Protein AF-A0A2H5Y1A5-F1 (afdb_monomer)

Solvent-acces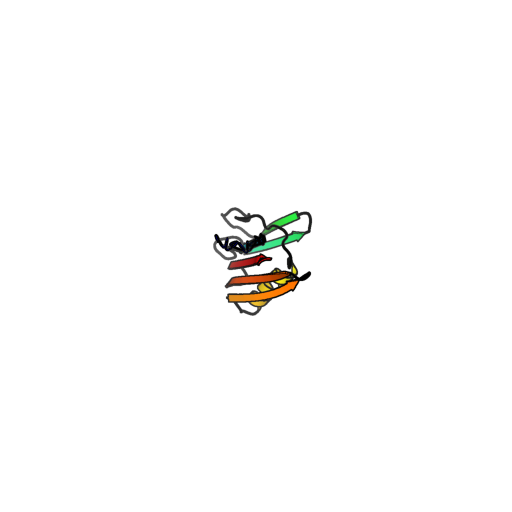sible surface area (backbone atoms only — not comparable to full-atom values): 7164 Å² total; per-residue (Å²): 136,87,81,84,80,80,81,83,79,79,78,79,77,78,75,78,76,79,62,43,67,28,56,47,73,41,70,51,40,34,102,87,17,22,63,38,75,46,79,46,76,56,101,87,47,78,47,72,47,67,39,71,83,40,92,65,84,80,67,69,97,51,82,72,52,96,43,68,54,65,64,63,47,56,54,48,50,52,50,36,29,69,74,65,50,34,62,53,71,54,74,46,76,52,98,88,39,69,21,36,31,35,36,45,38,85,47,85,43,31,30,40,39,38,37,36,59

Radius of gyration: 21.15 Å; Cα contacts (8 Å, |Δi|>4): 196; chains: 1; bounding box: 30×65×63 Å

Sequence (117 aa):
MKVLLVVAGVALASALVSARTIIIVKVNGGPSGFNRVSEVHTENESKLTCYGSGSTACEWTVKPQLVRGYPRLIEYAETQIAEGNLVGTYTEMIDGVPCTVRWEAQDVYNAEIVLED

Secondary structure (DSSP, 8-state):
--------------------EEEEEE--BSTTSBSEEEEEE-SS-EEEEEES--SS--S-SSPPP--TTTTHHHHHHHHHHHTT--EEEEEEEETTEEEEEEEEEEETTEEEEEEE-

Structure (mmCIF, N/CA/C/O backbone):
data_AF-A0A2H5Y1A5-F1
#
_entry.id   AF-A0A2H5Y1A5-F1
#
loop_
_atom_site.group_PDB
_atom_site.id
_atom_site.type_symbol
_atom_site.label_atom_id
_atom_site.label_alt_id
_atom_site.label_comp_id
_atom_site.label_asym_id
_atom_site.label_entity_id
_atom_site.label_seq_id
_atom_site.pdbx_PDB_ins_code
_atom_site.Cartn_x
_atom_site.Cartn_y
_atom_site.Cartn_z
_atom_site.occupancy
_atom_site.B_iso_or_equiv
_atom_site.auth_seq_id
_atom_site.auth_comp_id
_atom_site.auth_asym_id
_atom_site.auth_atom_id
_atom_site.pdbx_PDB_model_num
ATOM 1 N N . MET A 1 1 ? 10.039 -55.107 -40.927 1.00 41.28 1 MET A N 1
ATOM 2 C CA . MET A 1 1 ? 10.871 -53.952 -40.520 1.00 41.28 1 MET A CA 1
ATOM 3 C C . MET A 1 1 ? 10.128 -53.184 -39.438 1.00 41.28 1 MET A C 1
ATOM 5 O O . MET A 1 1 ? 8.980 -52.828 -39.657 1.00 41.28 1 MET A O 1
ATOM 9 N N . LYS A 1 2 ? 10.735 -53.027 -38.255 1.00 40.12 2 LYS A N 1
ATOM 10 C CA . LYS A 1 2 ? 10.195 -52.265 -37.116 1.00 40.12 2 LYS A CA 1
ATOM 11 C C . LYS A 1 2 ? 10.546 -50.790 -37.318 1.00 40.12 2 LYS A C 1
ATOM 13 O O . LYS A 1 2 ? 11.729 -50.475 -37.377 1.00 40.12 2 LYS A O 1
ATOM 18 N N . VAL A 1 3 ? 9.553 -49.911 -37.421 1.00 44.97 3 VAL A N 1
ATOM 19 C CA . VAL A 1 3 ? 9.773 -48.458 -37.392 1.00 44.97 3 VAL A CA 1
ATOM 20 C C . VAL A 1 3 ? 9.491 -47.993 -35.966 1.00 44.97 3 VAL A C 1
ATOM 22 O O . VAL A 1 3 ? 8.344 -47.988 -35.528 1.00 44.97 3 VAL A O 1
ATOM 25 N N . LEU A 1 4 ? 10.556 -47.685 -35.219 1.00 44.41 4 LEU A N 1
ATOM 26 C CA . LEU A 1 4 ? 10.466 -46.982 -33.940 1.00 44.41 4 LEU A CA 1
ATOM 27 C C . LEU A 1 4 ? 10.089 -45.523 -34.226 1.00 44.41 4 LEU A C 1
ATOM 29 O O . LEU A 1 4 ? 10.889 -44.775 -34.783 1.00 44.41 4 LEU A O 1
ATOM 33 N N . LEU A 1 5 ? 8.885 -45.120 -33.832 1.00 53.78 5 LEU A N 1
ATOM 34 C CA . LEU A 1 5 ? 8.497 -43.715 -33.740 1.00 53.78 5 LEU A CA 1
ATOM 35 C C . LEU A 1 5 ? 8.936 -43.199 -32.367 1.00 53.78 5 LEU A C 1
ATOM 37 O O . LEU A 1 5 ? 8.394 -43.589 -31.334 1.00 53.78 5 LEU A O 1
ATOM 41 N N . VAL A 1 6 ? 9.975 -42.367 -32.371 1.00 53.31 6 VAL A N 1
ATOM 42 C CA . VAL A 1 6 ? 10.493 -41.675 -31.189 1.00 53.31 6 VAL A CA 1
ATOM 43 C C . VAL A 1 6 ? 9.494 -40.587 -30.799 1.00 53.31 6 VAL A C 1
ATOM 45 O O . VAL A 1 6 ? 9.237 -39.663 -31.567 1.00 53.31 6 VAL A O 1
ATOM 48 N N . VAL A 1 7 ? 8.920 -40.712 -29.605 1.00 53.44 7 VAL A N 1
ATOM 49 C CA . VAL A 1 7 ? 8.069 -39.693 -28.985 1.00 53.44 7 VAL A CA 1
ATOM 50 C C . VAL A 1 7 ? 8.966 -38.535 -28.546 1.00 53.44 7 VAL A C 1
ATOM 52 O O . VAL A 1 7 ? 9.729 -38.664 -27.591 1.00 53.44 7 VAL A O 1
ATOM 55 N N . ALA A 1 8 ? 8.899 -37.406 -29.252 1.00 53.94 8 ALA A N 1
ATOM 56 C CA . ALA A 1 8 ? 9.531 -36.162 -28.826 1.00 53.94 8 ALA A CA 1
ATOM 57 C C . ALA A 1 8 ? 8.684 -35.531 -27.709 1.00 53.94 8 ALA A C 1
ATOM 59 O O . ALA A 1 8 ? 7.700 -34.839 -27.963 1.00 53.94 8 ALA A O 1
ATOM 60 N N . GLY A 1 9 ? 9.045 -35.823 -26.458 1.00 47.56 9 GLY A N 1
ATOM 61 C CA . GLY A 1 9 ? 8.476 -35.171 -25.284 1.00 47.56 9 GLY A CA 1
ATOM 62 C C . GLY A 1 9 ? 8.938 -33.719 -25.209 1.00 47.56 9 GLY A C 1
ATOM 63 O O . GLY A 1 9 ? 10.072 -33.445 -24.826 1.00 47.56 9 GLY A O 1
ATOM 64 N N . VAL A 1 10 ? 8.059 -32.785 -25.571 1.00 56.91 10 VAL A N 1
ATOM 65 C CA . VAL A 1 10 ? 8.242 -31.359 -25.285 1.00 56.91 10 VAL A CA 1
ATOM 66 C C . VAL A 1 10 ? 7.947 -31.160 -23.801 1.00 56.91 10 VAL A C 1
ATOM 68 O O . VAL A 1 10 ? 6.794 -31.041 -23.392 1.00 56.91 10 VAL A O 1
ATOM 71 N N . ALA A 1 11 ? 8.991 -31.178 -22.975 1.00 53.28 11 ALA A N 1
ATOM 72 C CA . ALA A 1 11 ? 8.887 -30.760 -21.586 1.00 53.28 11 ALA A CA 1
ATOM 73 C C . ALA A 1 11 ? 8.757 -29.231 -21.557 1.00 53.28 11 ALA A C 1
ATOM 75 O O . ALA A 1 11 ? 9.754 -28.513 -21.637 1.00 53.28 11 ALA A O 1
ATOM 76 N N . LEU A 1 12 ? 7.522 -28.724 -21.476 1.00 52.19 12 LEU A N 1
ATOM 77 C CA . LEU A 1 12 ? 7.291 -27.346 -21.055 1.00 52.19 12 LEU A CA 1
ATOM 78 C C . LEU A 1 12 ? 7.731 -27.237 -19.594 1.00 52.19 12 LEU A C 1
ATOM 80 O O . LEU A 1 12 ? 7.011 -27.635 -18.681 1.00 52.19 12 LEU A O 1
ATOM 84 N N . ALA A 1 13 ? 8.938 -26.722 -19.380 1.00 55.09 13 ALA A N 1
ATOM 85 C CA . ALA A 1 13 ? 9.362 -26.256 -18.075 1.00 55.09 13 ALA A CA 1
ATOM 86 C C . ALA A 1 13 ? 8.523 -25.019 -17.735 1.00 55.09 13 ALA A C 1
ATOM 88 O O . ALA A 1 13 ? 8.814 -23.910 -18.182 1.00 55.09 13 ALA A O 1
ATOM 89 N N . SER A 1 14 ? 7.440 -25.217 -16.986 1.00 49.28 14 SER A N 1
ATOM 90 C CA . SER A 1 14 ? 6.714 -24.128 -16.345 1.00 49.28 14 SER A CA 1
ATOM 91 C C . SER A 1 14 ? 7.661 -23.477 -15.341 1.00 49.28 14 SER A C 1
ATOM 93 O O . SER A 1 14 ? 7.876 -24.001 -14.248 1.00 49.28 14 SER A O 1
ATOM 95 N N . ALA A 1 15 ? 8.285 -22.367 -15.733 1.00 50.50 15 ALA A N 1
ATOM 96 C CA . ALA A 1 15 ? 9.008 -21.519 -14.804 1.00 50.50 15 ALA A CA 1
ATOM 97 C C . ALA A 1 15 ? 7.996 -21.012 -13.773 1.00 50.50 15 ALA A C 1
ATOM 99 O O . ALA A 1 15 ? 7.120 -20.208 -14.089 1.00 50.50 15 ALA A O 1
ATOM 100 N N . LEU A 1 16 ? 8.086 -21.537 -12.553 1.00 48.62 16 LEU A N 1
ATOM 101 C CA . LEU A 1 16 ? 7.391 -20.991 -11.400 1.00 48.62 16 LEU A CA 1
ATOM 102 C C . LEU A 1 16 ? 8.006 -19.615 -11.136 1.00 48.62 16 LEU A C 1
ATOM 104 O O . LEU A 1 16 ? 9.039 -19.499 -10.478 1.00 48.62 16 LEU A O 1
ATOM 108 N N . VAL A 1 17 ? 7.407 -18.575 -11.714 1.00 53.44 17 VAL A N 1
ATOM 109 C CA . VAL A 1 17 ? 7.645 -17.201 -11.280 1.00 53.44 17 VAL A CA 1
ATOM 110 C C . VAL A 1 17 ? 7.130 -17.142 -9.849 1.00 53.44 17 VAL A C 1
ATOM 112 O O . VAL A 1 17 ? 5.929 -17.219 -9.602 1.00 53.44 17 VAL A O 1
ATOM 115 N N . SER A 1 18 ? 8.056 -17.125 -8.894 1.00 54.91 18 SER A N 1
ATOM 116 C CA . SER A 1 18 ? 7.738 -16.888 -7.491 1.00 54.91 18 SER A CA 1
ATOM 117 C C . SER A 1 18 ? 7.350 -15.422 -7.361 1.00 54.91 18 SER A C 1
ATOM 119 O O . SER A 1 18 ? 8.225 -14.594 -7.106 1.00 54.91 18 SER A O 1
ATOM 121 N N . ALA A 1 19 ? 6.071 -15.117 -7.569 1.00 60.66 19 ALA A N 1
ATOM 122 C CA . ALA A 1 19 ? 5.550 -13.782 -7.332 1.00 60.66 19 ALA A CA 1
ATOM 123 C C . ALA A 1 19 ? 5.735 -13.426 -5.853 1.00 60.66 19 ALA A C 1
ATOM 125 O O . ALA A 1 19 ? 5.447 -14.257 -4.980 1.00 60.66 19 ALA A O 1
ATOM 126 N N . ARG A 1 20 ? 6.281 -12.244 -5.556 1.00 70.88 20 ARG A N 1
ATOM 127 C CA . ARG A 1 20 ? 6.374 -11.747 -4.179 1.00 70.88 20 A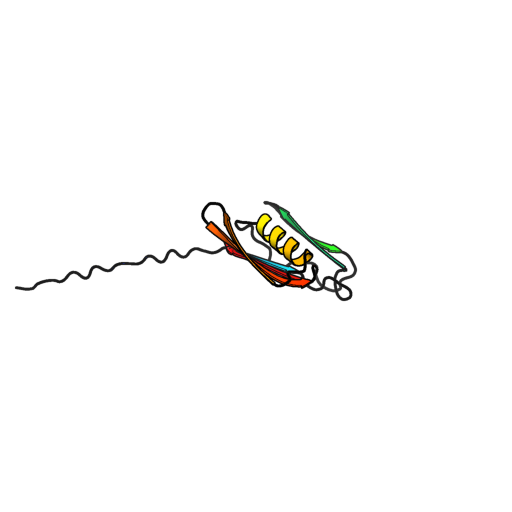RG A CA 1
ATOM 128 C C . ARG A 1 20 ? 5.267 -10.721 -3.981 1.00 70.88 20 ARG A C 1
ATOM 130 O O . ARG A 1 20 ? 4.973 -9.935 -4.875 1.00 70.88 20 ARG A O 1
ATOM 137 N N . THR A 1 21 ? 4.658 -10.728 -2.798 1.00 71.00 21 THR A N 1
ATOM 138 C CA . THR A 1 21 ? 3.482 -9.899 -2.514 1.00 71.00 21 THR A CA 1
ATOM 139 C C . THR A 1 21 ? 3.683 -9.064 -1.252 1.00 71.00 21 THR A C 1
ATOM 141 O O . THR A 1 21 ? 4.100 -9.586 -0.216 1.00 71.00 21 THR A O 1
ATOM 144 N N . ILE A 1 22 ? 3.338 -7.778 -1.320 1.00 69.44 22 ILE A N 1
ATOM 145 C CA . ILE A 1 22 ? 3.090 -6.910 -0.164 1.00 69.44 22 ILE A CA 1
ATOM 146 C C . ILE A 1 22 ? 1.587 -6.802 0.032 1.00 69.44 22 ILE A C 1
ATOM 148 O O . ILE A 1 22 ? 0.873 -6.477 -0.910 1.00 69.44 22 ILE A O 1
ATOM 152 N N . ILE A 1 23 ? 1.124 -7.011 1.262 1.00 69.31 23 ILE A N 1
ATOM 153 C CA . ILE A 1 23 ? -0.251 -6.721 1.668 1.00 69.31 23 ILE A CA 1
ATOM 154 C C . ILE A 1 23 ? -0.178 -5.703 2.803 1.00 69.31 23 ILE A C 1
ATOM 156 O O . ILE A 1 23 ? 0.367 -5.993 3.868 1.00 69.31 23 ILE A O 1
ATOM 160 N N . ILE A 1 24 ? -0.716 -4.512 2.567 1.00 68.12 24 ILE A N 1
ATOM 161 C CA . ILE A 1 24 ? -0.887 -3.463 3.569 1.00 68.12 24 ILE A CA 1
ATOM 162 C C . ILE A 1 24 ? -2.366 -3.419 3.919 1.00 68.12 24 ILE A C 1
ATOM 164 O O . ILE A 1 24 ? -3.203 -3.184 3.053 1.00 68.12 24 ILE A O 1
ATOM 168 N N . VAL A 1 25 ? -2.679 -3.637 5.193 1.00 65.69 25 VAL A N 1
ATOM 169 C CA . VAL A 1 25 ? -4.047 -3.586 5.710 1.00 65.69 25 VAL A CA 1
ATOM 170 C C . VAL A 1 25 ? -4.121 -2.486 6.759 1.00 65.69 25 VAL A C 1
ATOM 172 O O . VAL A 1 25 ? -3.562 -2.613 7.848 1.00 65.69 25 VAL A O 1
ATOM 175 N N . LYS A 1 26 ? -4.832 -1.410 6.429 1.00 67.19 26 LYS A N 1
ATOM 176 C CA . LYS A 1 26 ? -5.156 -0.305 7.331 1.00 67.19 26 LYS A CA 1
ATOM 177 C C . LYS A 1 26 ? -6.565 -0.526 7.856 1.00 67.19 26 LYS A C 1
ATOM 179 O O . LYS A 1 26 ? -7.525 -0.487 7.091 1.00 67.19 26 LYS A O 1
ATOM 184 N N . VAL A 1 27 ? -6.683 -0.787 9.154 1.00 61.38 27 VAL A N 1
ATOM 185 C CA . VAL A 1 27 ? -7.966 -1.032 9.826 1.00 61.38 27 VAL A CA 1
ATOM 186 C C . VAL A 1 27 ? -8.096 -0.176 11.073 1.00 61.38 27 VAL A C 1
ATOM 188 O O . VAL A 1 27 ? -7.123 0.058 11.791 1.00 61.38 27 VAL A O 1
ATOM 191 N N . ASN A 1 28 ? -9.331 0.234 11.361 1.00 57.31 28 ASN A N 1
ATOM 192 C CA . ASN A 1 28 ? -9.700 0.993 12.554 1.00 57.31 28 ASN A CA 1
ATOM 193 C C . ASN A 1 28 ? -9.004 2.358 12.645 1.00 57.31 28 ASN A C 1
ATOM 195 O O . ASN A 1 28 ? -8.666 2.820 13.736 1.00 57.31 28 ASN A O 1
ATOM 199 N N . GLY A 1 29 ? -8.798 3.017 11.509 1.00 58.44 29 GLY A N 1
ATOM 200 C CA . GLY A 1 29 ? -8.504 4.439 11.509 1.00 58.44 29 GLY A CA 1
ATOM 201 C C . GLY A 1 29 ? -9.801 5.230 11.715 1.00 58.44 29 GLY A C 1
ATOM 202 O O . GLY A 1 29 ? -10.687 5.169 10.866 1.00 58.44 29 GLY A O 1
ATOM 203 N N . GLY A 1 30 ? -9.964 5.911 12.856 1.00 50.94 30 GLY A N 1
ATOM 204 C CA . GLY A 1 30 ? -11.190 6.654 13.192 1.00 50.94 30 GLY A CA 1
ATOM 205 C C . GLY A 1 30 ? -11.699 6.451 14.633 1.00 50.94 30 GLY A C 1
ATOM 206 O O . GLY A 1 30 ? -10.969 5.922 15.467 1.00 50.94 30 GLY A O 1
ATOM 207 N N . PRO A 1 31 ? -12.951 6.851 14.957 1.00 51.16 31 PRO A N 1
ATOM 208 C CA . PRO A 1 31 ? -13.466 6.993 16.333 1.00 51.16 31 PRO A CA 1
ATOM 209 C C . PRO A 1 31 ? -13.447 5.731 17.211 1.00 51.16 31 PRO A C 1
ATOM 211 O O . PRO A 1 31 ? -13.658 5.824 18.418 1.00 51.16 31 PRO A O 1
ATOM 214 N N . SER A 1 32 ? -13.250 4.554 16.615 1.00 56.69 32 SER A N 1
ATOM 215 C CA . SER A 1 32 ? -13.252 3.253 17.298 1.00 56.69 32 SER A CA 1
ATOM 216 C C . SER A 1 32 ? -11.894 2.538 17.271 1.00 56.69 32 SER A C 1
ATOM 218 O O . SER A 1 32 ? -11.797 1.417 17.765 1.00 56.69 32 SER A O 1
ATOM 220 N N . GLY A 1 33 ? -10.845 3.176 16.743 1.00 66.88 33 GLY A N 1
ATOM 221 C CA . GLY A 1 33 ? -9.469 2.682 16.790 1.00 66.88 33 GLY A CA 1
ATOM 222 C C . GLY A 1 33 ? -8.462 3.820 16.917 1.00 66.88 33 GLY A C 1
ATOM 223 O O . GLY A 1 33 ? -8.679 4.762 17.676 1.00 66.88 33 GLY A O 1
ATOM 224 N N . PHE A 1 34 ? -7.325 3.732 16.232 1.00 69.94 34 PHE A N 1
ATOM 225 C CA . PHE A 1 34 ? -6.367 4.835 16.236 1.00 69.94 34 PHE A CA 1
ATOM 226 C C . PHE A 1 34 ? -6.888 5.972 15.352 1.00 69.94 34 PHE A C 1
ATOM 228 O O . PHE A 1 34 ? -7.416 5.743 14.272 1.00 69.94 34 PHE A O 1
ATOM 235 N N . ASN A 1 35 ? -6.706 7.223 15.768 1.00 61.19 35 ASN A N 1
ATOM 236 C CA . ASN A 1 35 ? -7.115 8.391 14.980 1.00 61.19 35 ASN A CA 1
ATOM 237 C C . ASN A 1 35 ? -6.378 8.468 13.636 1.00 61.19 35 ASN A C 1
ATOM 239 O O . ASN A 1 35 ? -6.884 9.048 12.680 1.00 61.19 35 ASN A O 1
ATOM 243 N N . ARG A 1 36 ? -5.152 7.936 13.584 1.00 62.75 36 ARG A N 1
ATOM 244 C CA . ARG A 1 36 ? -4.321 7.879 12.382 1.00 62.75 36 ARG A CA 1
ATOM 245 C C . ARG A 1 36 ? -3.328 6.734 12.500 1.00 62.75 36 ARG A C 1
ATOM 247 O O . ARG A 1 36 ? -2.726 6.556 13.557 1.00 62.75 36 ARG A O 1
ATOM 254 N N . VAL A 1 37 ? -3.088 6.037 11.399 1.00 69.75 37 VAL A N 1
ATOM 255 C CA . VAL A 1 37 ? -1.986 5.083 11.250 1.00 69.75 37 VAL A CA 1
ATOM 256 C C . VAL A 1 37 ? -1.034 5.631 10.187 1.00 69.75 37 VAL A C 1
ATOM 258 O O . VAL A 1 37 ? -1.473 6.122 9.151 1.00 69.75 37 VAL A O 1
ATOM 261 N N . SER A 1 38 ? 0.262 5.641 10.482 1.00 68.62 38 SER A N 1
ATOM 262 C CA . SER A 1 38 ? 1.326 6.050 9.570 1.00 68.62 38 SER A CA 1
ATOM 263 C C . SER A 1 38 ? 2.298 4.901 9.397 1.00 68.62 38 SER A C 1
ATOM 265 O O . SER A 1 38 ? 2.770 4.326 10.377 1.00 68.62 38 SER A O 1
ATOM 267 N N . GLU A 1 39 ? 2.639 4.628 8.150 1.00 70.06 39 GLU A N 1
ATOM 268 C CA . GLU A 1 39 ? 3.568 3.578 7.766 1.00 70.06 39 GLU A CA 1
ATOM 269 C C . GLU A 1 39 ? 4.806 4.209 7.142 1.00 70.06 39 GLU A C 1
ATOM 271 O O . GLU A 1 39 ? 4.714 5.188 6.404 1.00 70.06 39 GLU A O 1
ATOM 276 N N . VAL A 1 40 ? 5.976 3.695 7.504 1.00 70.56 40 VAL A N 1
ATOM 277 C CA . VAL A 1 40 ? 7.256 4.092 6.920 1.00 70.56 40 VAL A CA 1
ATOM 278 C C . VAL A 1 40 ? 7.997 2.819 6.577 1.00 70.56 40 VAL A C 1
ATOM 280 O O . VAL A 1 40 ? 8.236 2.001 7.464 1.00 70.56 40 VAL A O 1
ATOM 283 N N . HIS A 1 41 ? 8.406 2.666 5.323 1.00 66.50 41 HIS A N 1
ATOM 284 C CA . HIS A 1 41 ? 9.260 1.551 4.934 1.00 66.50 41 HIS A CA 1
ATOM 285 C C . HIS A 1 41 ? 10.492 2.048 4.193 1.00 66.50 41 HIS A C 1
ATOM 287 O O . HIS A 1 41 ? 10.419 2.857 3.270 1.00 66.50 41 HIS A O 1
ATOM 293 N N . THR A 1 42 ? 11.627 1.535 4.636 1.00 65.62 42 THR A N 1
ATOM 294 C CA . THR A 1 42 ? 12.965 1.747 4.098 1.00 65.62 42 THR A CA 1
ATOM 295 C C . THR A 1 42 ? 13.555 0.387 3.736 1.00 65.62 42 THR A C 1
ATOM 297 O O . THR A 1 42 ? 13.006 -0.647 4.119 1.00 65.62 42 THR A O 1
ATOM 300 N N . GLU A 1 43 ? 14.702 0.370 3.056 1.00 61.09 43 GLU A N 1
ATOM 301 C CA . GLU A 1 43 ? 15.408 -0.875 2.715 1.00 61.09 43 GLU A CA 1
ATOM 302 C C . GLU A 1 43 ? 15.703 -1.772 3.932 1.00 61.09 43 GLU A C 1
ATOM 304 O O . GLU A 1 43 ? 15.757 -2.992 3.803 1.00 61.09 43 GLU A O 1
ATOM 309 N N . ASN A 1 44 ? 15.862 -1.176 5.119 1.00 64.56 44 ASN A N 1
ATOM 310 C CA . ASN A 1 44 ? 16.319 -1.870 6.325 1.00 64.56 44 ASN A CA 1
ATOM 311 C C . ASN A 1 44 ? 15.265 -1.953 7.438 1.00 64.56 44 ASN A C 1
ATOM 313 O O . ASN A 1 44 ? 15.434 -2.709 8.393 1.00 64.56 44 ASN A O 1
ATOM 317 N N . GLU A 1 45 ? 14.191 -1.172 7.350 1.00 67.88 45 GLU A N 1
ATOM 318 C CA . GLU A 1 45 ? 13.203 -1.048 8.418 1.00 67.88 45 GLU A CA 1
ATOM 319 C C . GLU A 1 45 ? 11.814 -0.781 7.844 1.00 67.88 45 GLU A C 1
ATOM 321 O O . GLU A 1 45 ? 11.636 0.108 7.015 1.00 67.88 45 GLU A O 1
ATOM 326 N N . SER A 1 46 ? 10.820 -1.513 8.344 1.00 71.50 46 SER A N 1
ATOM 327 C CA . SER A 1 46 ? 9.414 -1.128 8.251 1.00 71.50 46 SER A CA 1
ATOM 328 C C . SER A 1 46 ? 8.938 -0.731 9.640 1.00 71.50 46 SER A C 1
ATOM 330 O O . SER A 1 46 ? 9.023 -1.533 10.574 1.00 71.50 46 SER A O 1
ATOM 332 N N . LYS A 1 47 ? 8.399 0.484 9.771 1.00 76.06 47 LYS A N 1
ATOM 333 C CA . LYS A 1 47 ? 7.821 1.015 11.007 1.00 76.06 47 LYS A CA 1
ATOM 334 C C . LYS A 1 47 ? 6.346 1.399 10.847 1.00 76.06 47 LYS A C 1
ATOM 336 O O . LYS A 1 47 ? 5.985 2.154 9.949 1.00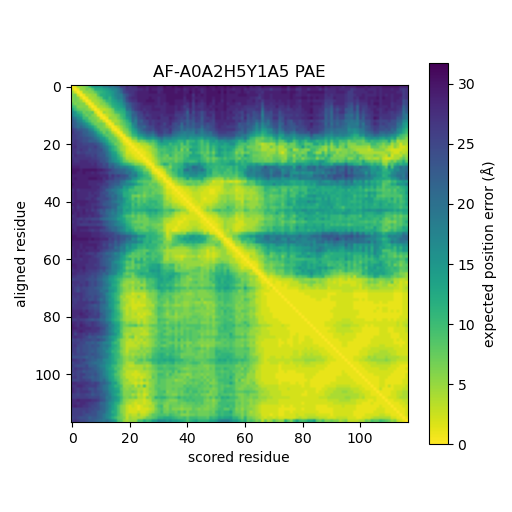 76.06 47 LYS A O 1
ATOM 341 N N . LEU A 1 48 ? 5.521 0.920 11.778 1.00 74.88 48 LEU A N 1
ATOM 342 C CA . LEU A 1 48 ? 4.124 1.314 11.941 1.00 74.88 48 LEU A CA 1
ATOM 343 C C . LEU A 1 48 ? 4.029 2.278 13.124 1.00 74.88 48 LEU A C 1
ATOM 345 O O . LEU A 1 48 ? 4.594 2.025 14.188 1.00 74.88 48 LEU A O 1
ATOM 349 N N . THR A 1 49 ? 3.347 3.403 12.944 1.00 77.81 49 THR A N 1
ATOM 350 C CA . THR A 1 49 ? 3.099 4.384 14.005 1.00 77.81 49 THR A CA 1
ATOM 351 C C . THR A 1 49 ? 1.620 4.717 14.046 1.00 77.81 49 THR A C 1
ATOM 353 O O . THR A 1 49 ? 1.085 5.276 13.092 1.00 77.81 49 THR A O 1
ATOM 356 N N . CYS A 1 50 ? 0.963 4.427 15.163 1.00 76.94 50 CYS A N 1
ATOM 357 C CA . CYS A 1 50 ? -0.438 4.768 15.363 1.00 76.94 50 CYS A CA 1
ATOM 358 C C . CYS A 1 50 ? -0.583 5.937 16.339 1.00 76.94 50 CYS A C 1
ATOM 360 O O . CYS A 1 50 ? 0.134 6.033 17.334 1.00 76.94 50 CYS A O 1
ATOM 362 N N . TYR A 1 51 ? -1.518 6.834 16.049 1.00 71.31 51 TYR A N 1
ATOM 363 C CA . TYR A 1 51 ? -1.776 8.055 16.803 1.00 71.31 51 TYR A CA 1
ATOM 364 C C . TYR A 1 51 ? -3.199 8.035 17.357 1.00 71.31 51 TYR A C 1
ATOM 366 O O . TYR A 1 51 ? -4.135 7.690 16.642 1.00 71.31 51 TYR A O 1
ATOM 374 N N . GLY A 1 52 ? -3.378 8.475 18.603 1.00 69.50 52 GLY A N 1
ATOM 375 C CA . GLY A 1 52 ? -4.677 8.487 19.286 1.00 69.50 52 GLY A CA 1
ATOM 376 C C . GLY A 1 52 ? -4.910 7.265 20.177 1.00 69.50 52 GLY A C 1
ATOM 377 O O . GLY A 1 52 ? -4.066 6.376 20.270 1.00 69.50 52 GLY A O 1
ATOM 378 N N . SER A 1 53 ? -6.046 7.245 20.873 1.00 63.38 53 SER A N 1
ATOM 379 C CA . SER A 1 53 ? -6.418 6.175 21.802 1.00 63.38 53 SER A CA 1
ATOM 380 C C . SER A 1 53 ? -7.163 5.050 21.079 1.00 63.38 53 SER A C 1
ATOM 382 O O . SER A 1 53 ? -8.389 4.992 21.125 1.00 63.38 53 SER A O 1
ATOM 384 N N . GLY A 1 54 ? -6.415 4.164 20.420 1.00 65.50 54 GLY A N 1
ATOM 385 C CA . GLY A 1 54 ? -6.917 2.858 19.992 1.00 65.50 54 GLY A CA 1
ATOM 386 C C . GLY A 1 54 ? -6.812 1.834 21.127 1.00 65.50 54 GLY A C 1
ATOM 387 O O . GLY A 1 54 ? -5.908 1.914 21.957 1.00 65.50 54 GLY A O 1
ATOM 388 N N . SER A 1 55 ? -7.733 0.874 21.183 1.00 63.31 55 SER A N 1
ATOM 389 C CA . SER A 1 55 ? -7.687 -0.256 22.129 1.00 63.31 55 SER A CA 1
ATOM 390 C C . SER A 1 55 ? -7.042 -1.516 21.534 1.00 63.31 55 SER A C 1
ATOM 392 O O . SER A 1 55 ? -6.820 -2.492 22.249 1.00 63.31 55 SER A O 1
ATOM 394 N N . THR A 1 56 ? -6.741 -1.504 20.234 1.00 66.25 56 THR A N 1
ATOM 395 C CA . THR A 1 56 ? -6.146 -2.613 19.479 1.00 66.25 56 THR A CA 1
ATOM 396 C C . THR A 1 56 ? -4.628 -2.475 19.364 1.00 66.25 56 THR A C 1
ATOM 398 O O . THR A 1 56 ? -4.085 -1.376 19.475 1.00 66.25 56 THR A O 1
ATOM 401 N N . ALA A 1 57 ? -3.924 -3.584 19.113 1.00 69.12 57 ALA A N 1
ATOM 402 C CA . ALA A 1 57 ? -2.488 -3.554 18.841 1.00 69.12 57 ALA A CA 1
ATOM 403 C C . ALA A 1 57 ? -2.187 -2.741 17.567 1.00 69.12 57 ALA A C 1
ATOM 405 O O . ALA A 1 57 ? -2.894 -2.852 16.566 1.00 69.12 57 ALA A O 1
ATOM 406 N N . CYS A 1 58 ? -1.148 -1.905 17.624 1.00 72.94 58 CYS A N 1
ATOM 407 C CA . CYS A 1 58 ? -0.626 -1.158 16.481 1.00 72.94 58 CYS A CA 1
ATOM 408 C C . CYS A 1 58 ? 0.471 -1.987 15.810 1.00 72.94 58 CYS A C 1
ATOM 410 O O . CYS A 1 58 ? 1.662 -1.763 16.027 1.00 72.94 58 CYS A O 1
ATOM 412 N N . GLU A 1 59 ? 0.068 -2.984 15.034 1.00 73.44 59 GLU A N 1
ATOM 413 C CA . GLU A 1 59 ? 0.984 -3.856 14.305 1.00 73.44 59 GLU A CA 1
ATOM 414 C C . GLU A 1 59 ? 0.361 -4.312 12.988 1.00 73.44 59 GLU A C 1
ATOM 416 O O . GLU A 1 59 ? -0.862 -4.379 12.858 1.00 73.44 59 GLU A O 1
ATOM 421 N N . TRP A 1 60 ? 1.198 -4.637 12.003 1.00 67.62 60 TRP A N 1
ATOM 422 C CA . TRP A 1 60 ? 0.708 -5.318 10.812 1.00 67.62 60 TRP A CA 1
ATOM 423 C C . TRP A 1 60 ? 0.350 -6.759 11.145 1.00 67.62 60 TRP A C 1
ATOM 425 O O . TRP A 1 60 ? 1.105 -7.451 11.828 1.00 67.62 60 TRP A O 1
ATOM 435 N N . THR A 1 61 ? -0.727 -7.259 10.547 1.00 65.38 61 THR A N 1
ATOM 436 C CA . THR A 1 61 ? -1.015 -8.699 10.540 1.00 65.38 61 THR A CA 1
ATOM 437 C C . THR A 1 61 ? 0.031 -9.476 9.730 1.00 65.38 61 THR A C 1
ATOM 439 O O . THR A 1 61 ? 0.339 -10.622 10.048 1.00 65.38 61 THR A O 1
ATOM 442 N N . VAL A 1 62 ? 0.617 -8.840 8.708 1.00 63.72 62 VAL A N 1
ATOM 443 C CA . VAL A 1 62 ? 1.697 -9.387 7.878 1.00 63.72 62 VAL A CA 1
ATOM 444 C C . VAL A 1 62 ? 2.770 -8.320 7.702 1.00 63.72 62 VAL A C 1
ATOM 446 O O . VAL A 1 62 ? 2.482 -7.229 7.219 1.00 63.72 62 VAL A O 1
ATOM 449 N N . LYS A 1 63 ? 4.019 -8.619 8.082 1.00 67.12 63 LYS A N 1
ATOM 450 C CA . LYS A 1 63 ? 5.119 -7.681 7.8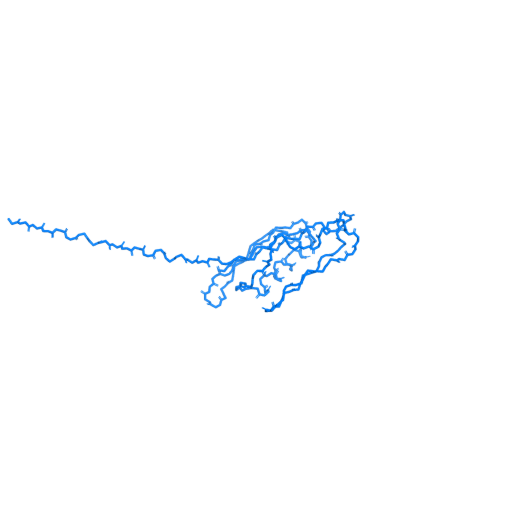29 1.00 67.12 63 LYS A CA 1
ATOM 451 C C . LYS A 1 63 ? 5.314 -7.509 6.316 1.00 67.12 63 LYS A C 1
ATOM 453 O O . LYS A 1 63 ? 5.465 -8.518 5.625 1.00 67.12 63 LYS A O 1
ATOM 458 N N . PRO A 1 64 ? 5.374 -6.269 5.812 1.00 62.91 64 PRO A N 1
ATOM 459 C CA . PRO A 1 64 ? 5.629 -6.014 4.403 1.00 62.91 64 PRO A CA 1
ATOM 460 C C . PRO A 1 64 ? 7.039 -6.491 4.038 1.00 62.91 64 PRO A C 1
ATOM 462 O O . PRO A 1 64 ? 7.998 -6.273 4.783 1.00 62.91 64 PRO A O 1
ATOM 465 N N . GLN A 1 65 ? 7.163 -7.168 2.898 1.00 69.19 65 GLN A N 1
ATOM 466 C CA . GLN A 1 65 ? 8.452 -7.530 2.309 1.00 69.19 65 GLN A CA 1
ATOM 467 C C . GLN A 1 65 ? 8.758 -6.577 1.165 1.00 69.19 65 GLN A C 1
ATOM 469 O O . GLN A 1 65 ? 7.867 -6.280 0.393 1.00 69.19 65 GLN A O 1
ATOM 474 N N . LEU A 1 66 ? 9.991 -6.107 1.000 1.00 69.88 66 LEU A N 1
ATOM 475 C CA . LEU A 1 66 ? 10.311 -5.261 -0.153 1.00 69.88 66 LEU A CA 1
ATOM 476 C C . LEU A 1 66 ? 10.197 -6.072 -1.452 1.00 69.88 66 LEU A C 1
ATOM 478 O O . LEU A 1 66 ? 10.984 -6.991 -1.693 1.00 69.88 66 LEU A O 1
ATOM 482 N N . VAL A 1 67 ? 9.205 -5.720 -2.269 1.00 77.69 67 VAL A N 1
ATOM 483 C CA . VAL A 1 67 ? 8.986 -6.239 -3.627 1.00 77.69 67 VAL A CA 1
ATOM 484 C C . VAL A 1 67 ? 9.189 -5.113 -4.637 1.00 77.69 67 VAL A C 1
ATOM 486 O O . VAL A 1 67 ? 9.186 -3.930 -4.274 1.00 77.69 67 VAL A O 1
ATOM 489 N N . ARG A 1 68 ? 9.403 -5.456 -5.906 1.00 84.69 68 ARG A N 1
ATOM 490 C CA . ARG A 1 68 ? 9.573 -4.467 -6.973 1.00 84.69 68 ARG A CA 1
ATOM 491 C C . ARG A 1 68 ? 8.329 -3.581 -7.069 1.00 84.69 68 ARG A C 1
ATOM 493 O O . ARG A 1 68 ? 7.202 -4.007 -6.842 1.00 84.69 68 ARG A O 1
ATOM 500 N N . GLY A 1 69 ? 8.550 -2.303 -7.359 1.00 82.69 69 GLY A N 1
ATOM 501 C CA . GLY A 1 69 ? 7.487 -1.297 -7.399 1.00 82.69 69 GLY A CA 1
ATOM 502 C C . GLY A 1 69 ? 7.120 -0.668 -6.062 1.00 82.69 69 GLY A C 1
ATOM 503 O O . GLY A 1 69 ? 6.462 0.370 -6.062 1.00 82.69 69 GLY A O 1
ATOM 504 N N . TYR A 1 70 ? 7.605 -1.192 -4.938 1.00 83.12 70 TYR A N 1
ATOM 505 C CA . TYR A 1 70 ? 7.592 -0.449 -3.682 1.00 83.12 70 TYR A CA 1
ATOM 506 C C . TYR A 1 70 ? 8.693 0.642 -3.687 1.00 83.12 70 TYR A C 1
ATOM 508 O O . TYR A 1 70 ? 9.794 0.369 -4.171 1.00 83.12 70 TYR A O 1
ATOM 516 N N . PRO A 1 71 ? 8.464 1.860 -3.145 1.00 81.62 71 PRO A N 1
ATOM 517 C CA . PRO A 1 71 ? 7.209 2.382 -2.580 1.00 81.62 71 PRO A CA 1
ATOM 518 C C . PRO A 1 71 ? 6.238 2.929 -3.631 1.00 81.62 71 PRO A C 1
ATOM 520 O O . PRO A 1 71 ? 5.051 3.078 -3.361 1.00 81.62 71 PRO A O 1
ATOM 523 N N . ARG A 1 72 ? 6.736 3.212 -4.836 1.00 88.19 72 ARG A N 1
ATOM 524 C CA . ARG A 1 72 ? 6.053 3.994 -5.871 1.00 88.19 72 ARG A CA 1
ATOM 525 C C . ARG A 1 72 ? 4.609 3.558 -6.151 1.00 88.19 72 ARG A C 1
ATOM 527 O O . ARG A 1 72 ? 3.728 4.404 -6.261 1.00 88.19 72 ARG A O 1
ATOM 534 N N . LEU A 1 73 ? 4.357 2.259 -6.308 1.00 91.62 73 LEU A N 1
ATOM 535 C CA . LEU A 1 73 ? 3.022 1.753 -6.636 1.00 91.62 73 LEU A CA 1
ATOM 536 C C . LEU A 1 73 ? 2.070 1.788 -5.431 1.00 91.62 73 LEU A C 1
ATOM 538 O O . LEU A 1 73 ? 0.868 1.968 -5.615 1.00 91.62 73 LEU A O 1
ATOM 542 N N . ILE A 1 74 ? 2.597 1.697 -4.206 1.00 89.12 74 ILE A N 1
ATOM 543 C CA . ILE A 1 74 ? 1.808 1.923 -2.988 1.00 89.12 74 ILE A CA 1
ATOM 544 C C . ILE A 1 74 ? 1.413 3.400 -2.889 1.00 89.12 74 ILE A C 1
ATOM 546 O O . ILE A 1 74 ? 0.235 3.693 -2.722 1.00 89.12 74 ILE A O 1
ATOM 550 N N . GLU A 1 75 ? 2.355 4.328 -3.084 1.00 90.25 75 GLU A N 1
ATOM 551 C CA . GLU A 1 75 ? 2.081 5.777 -3.073 1.00 90.25 75 GLU A CA 1
ATOM 552 C C . GLU A 1 75 ? 1.052 6.177 -4.144 1.00 90.25 75 GLU A C 1
ATOM 554 O O . GLU A 1 75 ? 0.192 7.033 -3.916 1.00 90.25 75 GLU A O 1
ATOM 559 N N . TYR A 1 76 ? 1.099 5.520 -5.308 1.00 93.94 76 TYR A N 1
ATOM 560 C CA . TYR A 1 76 ? 0.083 5.675 -6.344 1.00 93.94 76 TYR A CA 1
ATOM 561 C C . TYR A 1 76 ? -1.305 5.257 -5.840 1.00 93.94 76 TYR A C 1
ATOM 563 O O . TYR A 1 76 ? -2.246 6.046 -5.936 1.00 93.94 76 TYR A O 1
ATOM 571 N N . ALA A 1 77 ? -1.438 4.058 -5.263 1.00 93.62 77 ALA A N 1
ATOM 572 C CA . ALA A 1 77 ? -2.706 3.584 -4.710 1.00 93.62 77 ALA A CA 1
ATOM 573 C C . ALA A 1 77 ? -3.228 4.499 -3.586 1.00 93.62 77 ALA A C 1
ATOM 575 O O . ALA A 1 77 ? -4.409 4.832 -3.559 1.00 93.62 77 ALA A O 1
ATOM 576 N N . GLU A 1 78 ? -2.355 4.978 -2.697 1.00 89.50 78 GLU A N 1
ATOM 577 C CA . GLU A 1 78 ? -2.727 5.923 -1.636 1.00 89.50 78 GLU A CA 1
ATOM 578 C C . GLU A 1 78 ? -3.226 7.262 -2.187 1.00 89.50 78 GLU A C 1
ATOM 580 O O . GLU A 1 78 ? -4.207 7.811 -1.683 1.00 89.50 78 GLU A O 1
ATOM 585 N N . THR A 1 79 ? -2.592 7.766 -3.249 1.00 94.69 79 THR A N 1
ATOM 586 C CA . THR A 1 79 ? -3.042 8.980 -3.942 1.00 94.69 79 THR A CA 1
ATOM 587 C C . THR A 1 79 ? -4.424 8.766 -4.558 1.00 94.69 79 THR A C 1
ATOM 589 O O . THR A 1 79 ? -5.305 9.602 -4.377 1.00 94.69 79 THR A O 1
ATOM 592 N N . GLN A 1 80 ? -4.654 7.621 -5.211 1.00 97.62 80 GLN A N 1
ATOM 593 C CA . GLN A 1 80 ? -5.963 7.276 -5.774 1.00 97.62 80 GLN A CA 1
ATOM 594 C C . GLN A 1 80 ? -7.057 7.214 -4.699 1.00 97.62 80 GLN A C 1
ATOM 596 O O .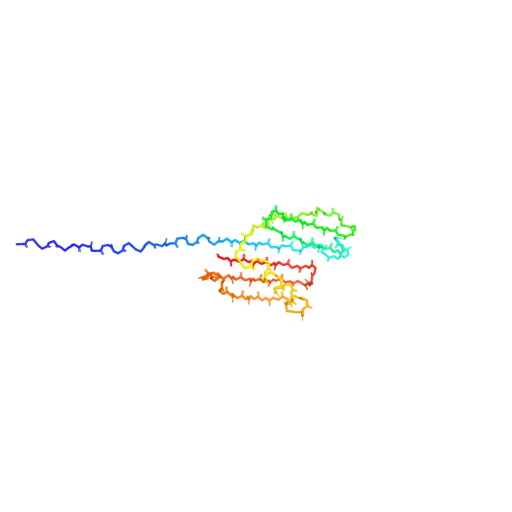 GLN A 1 80 ? -8.134 7.782 -4.884 1.00 97.62 80 GLN A O 1
ATOM 601 N N . ILE A 1 81 ? -6.773 6.610 -3.543 1.00 94.12 81 ILE A N 1
ATOM 602 C CA . ILE A 1 81 ? -7.715 6.574 -2.416 1.00 94.12 81 ILE A CA 1
ATOM 603 C C . ILE A 1 81 ? -8.000 7.994 -1.900 1.00 94.12 81 ILE A C 1
ATOM 605 O O . ILE A 1 81 ? -9.158 8.331 -1.650 1.00 94.12 81 ILE A O 1
ATOM 609 N N . ALA A 1 82 ? -6.978 8.848 -1.780 1.00 91.38 82 ALA A N 1
ATOM 610 C CA . ALA A 1 82 ? -7.139 10.241 -1.355 1.00 91.38 82 ALA A CA 1
ATOM 611 C C . ALA A 1 82 ? -7.965 11.089 -2.342 1.00 91.38 82 ALA A C 1
ATOM 613 O O . ALA A 1 82 ? -8.658 12.015 -1.923 1.00 91.38 82 ALA A O 1
ATOM 614 N N . GLU A 1 83 ? -7.935 10.747 -3.631 1.00 96.88 83 GLU A N 1
ATOM 615 C CA . GLU A 1 83 ? -8.766 11.348 -4.683 1.00 96.88 83 GLU A CA 1
ATOM 616 C C . GLU A 1 83 ? -10.206 10.795 -4.714 1.00 96.88 83 GLU A C 1
ATOM 618 O O . GLU A 1 83 ? -11.045 11.296 -5.463 1.00 96.88 83 GLU A O 1
ATOM 623 N N . GLY A 1 84 ? -10.521 9.794 -3.885 1.00 95.50 84 GLY A N 1
ATOM 624 C CA . GLY A 1 84 ? -11.840 9.158 -3.809 1.00 95.50 84 GLY A CA 1
ATOM 625 C C . GLY A 1 84 ? -12.008 7.932 -4.712 1.00 95.50 84 GLY A C 1
ATOM 626 O O . GLY A 1 84 ? -13.091 7.347 -4.750 1.00 95.50 84 GLY A O 1
ATOM 627 N N . ASN A 1 85 ? -10.951 7.495 -5.403 1.00 97.94 85 ASN A N 1
ATOM 628 C CA . ASN A 1 85 ? -10.946 6.252 -6.171 1.00 97.94 85 ASN A CA 1
ATOM 629 C C . ASN A 1 85 ? -10.683 5.081 -5.219 1.00 97.94 85 ASN A C 1
ATOM 631 O O . ASN A 1 85 ? -9.553 4.633 -5.045 1.00 97.94 85 ASN A O 1
ATOM 635 N N . LEU A 1 86 ? -11.743 4.602 -4.570 1.00 95.88 86 LEU A N 1
ATOM 636 C CA . LEU A 1 86 ? -11.655 3.642 -3.468 1.00 95.88 86 LEU A CA 1
ATOM 637 C C . LEU A 1 86 ? -11.299 2.207 -3.883 1.00 95.88 86 LEU A C 1
ATOM 639 O O . LEU A 1 86 ? -10.823 1.440 -3.056 1.00 95.88 86 LEU A O 1
ATOM 643 N N . VAL A 1 87 ? -11.515 1.829 -5.142 1.00 97.81 87 VAL A N 1
ATOM 644 C CA . VAL A 1 87 ? -11.177 0.495 -5.655 1.00 97.81 87 VAL A CA 1
ATOM 645 C C . VAL A 1 87 ? -10.469 0.644 -6.988 1.00 97.81 87 VAL A C 1
ATOM 647 O O . VAL A 1 87 ? -10.930 1.392 -7.851 1.00 97.81 87 VAL A O 1
ATOM 650 N N . GLY A 1 88 ? -9.382 -0.093 -7.186 1.00 97.44 88 GLY A N 1
ATOM 651 C CA . GLY A 1 88 ? -8.699 -0.091 -8.468 1.00 97.44 88 GLY A CA 1
ATOM 652 C C . GLY A 1 88 ? -7.518 -1.039 -8.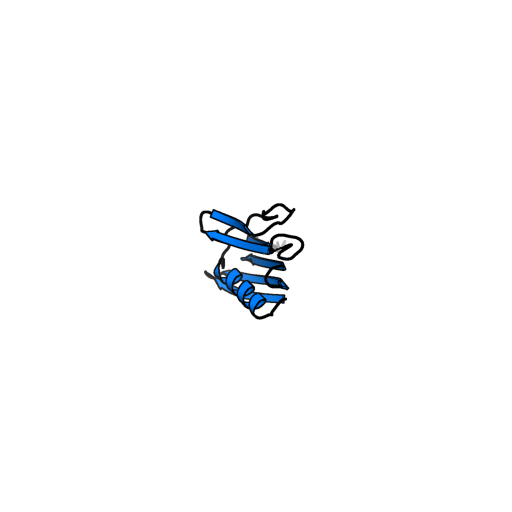550 1.00 97.44 88 GLY A C 1
ATOM 653 O O . GLY A 1 88 ? -7.155 -1.735 -7.600 1.00 97.44 88 GLY A O 1
ATOM 654 N N . THR A 1 89 ? -6.941 -1.088 -9.743 1.00 97.56 89 THR A N 1
ATOM 655 C CA . THR A 1 89 ? -5.714 -1.820 -10.024 1.00 97.56 89 THR A CA 1
ATOM 656 C C . THR A 1 89 ? -4.890 -1.062 -11.054 1.00 97.56 89 THR A C 1
ATOM 658 O O . THR A 1 89 ? -5.442 -0.403 -11.936 1.00 97.56 89 THR A O 1
ATOM 661 N N . TYR A 1 90 ? -3.572 -1.139 -10.928 1.00 97.44 90 TYR A N 1
ATOM 662 C CA . TYR A 1 90 ? -2.626 -0.525 -11.843 1.00 97.44 90 TYR A CA 1
ATOM 663 C C . TYR A 1 90 ? -1.397 -1.420 -11.990 1.00 97.44 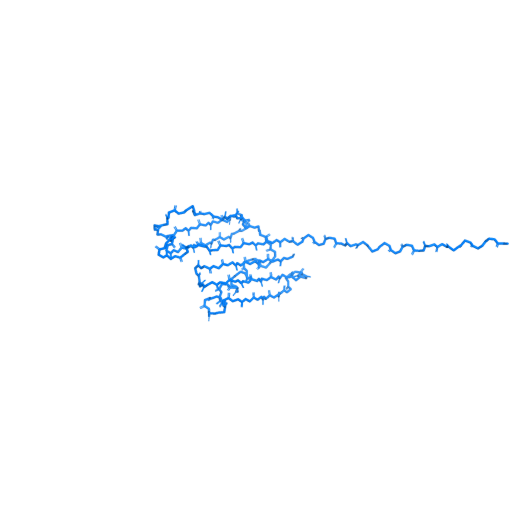90 TYR A C 1
ATOM 665 O O . TYR A 1 90 ? -0.849 -1.901 -10.998 1.00 97.44 90 TYR A O 1
ATOM 673 N N . THR A 1 91 ? -0.966 -1.632 -13.232 1.00 96.25 91 THR A N 1
ATOM 674 C CA . THR A 1 91 ? 0.199 -2.454 -13.566 1.00 96.25 91 THR A CA 1
ATOM 675 C C . THR A 1 91 ? 1.244 -1.604 -14.269 1.00 96.25 91 THR A C 1
ATOM 677 O O . THR A 1 91 ? 0.933 -0.885 -15.219 1.00 96.25 91 THR A O 1
ATOM 680 N N . GLU A 1 92 ? 2.497 -1.741 -13.846 1.00 94.69 92 GLU A N 1
ATOM 681 C CA . GLU A 1 92 ? 3.641 -1.079 -14.457 1.00 94.69 92 GLU A CA 1
ATOM 682 C C . GLU A 1 92 ? 4.818 -2.043 -14.637 1.00 94.69 92 GLU A C 1
ATOM 684 O O . GLU A 1 92 ? 5.055 -2.925 -13.817 1.00 94.69 92 GLU A O 1
ATOM 689 N N . MET A 1 93 ? 5.581 -1.867 -15.717 1.00 94.00 93 MET A N 1
ATOM 690 C CA . MET A 1 93 ? 6.807 -2.627 -15.956 1.00 94.00 93 MET A CA 1
ATOM 691 C C . MET A 1 93 ? 7.980 -1.993 -15.204 1.00 94.00 93 MET A C 1
ATOM 693 O O . MET A 1 93 ? 8.386 -0.877 -15.529 1.00 94.00 93 MET A O 1
ATOM 697 N N . ILE A 1 94 ? 8.559 -2.719 -14.247 1.00 89.31 94 ILE A N 1
ATOM 698 C CA . ILE A 1 94 ? 9.699 -2.269 -13.436 1.00 89.31 94 ILE A CA 1
ATOM 699 C C . ILE A 1 94 ? 10.801 -3.316 -13.550 1.00 89.31 94 ILE A C 1
ATOM 701 O O . ILE A 1 94 ? 10.578 -4.495 -13.289 1.00 89.31 94 ILE A O 1
ATOM 705 N N . ASP A 1 95 ? 11.972 -2.901 -14.034 1.00 89.44 95 ASP A N 1
ATOM 706 C CA . ASP A 1 95 ? 13.108 -3.789 -14.326 1.00 89.44 95 ASP A CA 1
ATOM 707 C C . ASP A 1 95 ? 12.743 -4.995 -15.215 1.00 89.44 95 ASP A C 1
ATOM 709 O O . ASP A 1 95 ? 13.264 -6.099 -15.068 1.00 89.44 95 ASP A O 1
ATOM 713 N N . GLY A 1 96 ? 11.821 -4.781 -16.160 1.00 89.25 96 GLY A N 1
ATOM 714 C CA . GLY A 1 96 ? 11.350 -5.816 -17.085 1.00 89.25 96 GLY A CA 1
ATOM 715 C C . GLY A 1 96 ? 10.335 -6.794 -16.487 1.00 89.25 96 GLY A C 1
ATOM 716 O O . GLY A 1 96 ? 9.958 -7.748 -17.165 1.00 89.25 96 GLY A O 1
ATOM 717 N N . VAL A 1 97 ? 9.857 -6.547 -15.266 1.00 88.81 97 VAL A N 1
ATOM 718 C CA . VAL A 1 97 ? 8.874 -7.383 -14.573 1.00 88.81 97 VAL A CA 1
ATOM 719 C C . VAL A 1 97 ? 7.557 -6.617 -14.385 1.00 88.81 97 VAL A C 1
ATOM 721 O O . VAL A 1 97 ? 7.593 -5.467 -13.936 1.00 88.81 97 VAL A O 1
ATOM 724 N N . PRO A 1 98 ? 6.393 -7.198 -14.745 1.00 91.06 98 PRO A N 1
ATOM 725 C CA . PRO A 1 98 ? 5.104 -6.571 -14.469 1.00 91.06 98 PRO A CA 1
ATOM 726 C C . PRO A 1 98 ? 4.838 -6.548 -12.963 1.00 91.06 98 PRO A C 1
ATOM 728 O O . PRO A 1 98 ? 4.652 -7.592 -12.350 1.00 91.06 98 PRO A O 1
ATOM 731 N N . CYS A 1 99 ? 4.784 -5.350 -12.391 1.00 91.88 99 CYS A N 1
ATOM 732 C CA . CYS A 1 99 ? 4.410 -5.125 -11.002 1.00 91.88 99 CYS A CA 1
ATOM 733 C C . CYS A 1 99 ? 2.981 -4.578 -10.966 1.00 91.88 99 CYS A C 1
ATOM 735 O O . CYS A 1 99 ? 2.682 -3.588 -11.638 1.00 91.88 99 CYS A O 1
ATOM 737 N N . THR A 1 100 ? 2.091 -5.214 -10.210 1.00 94.50 100 THR A N 1
ATOM 738 C CA . THR A 1 100 ? 0.673 -4.846 -10.132 1.00 94.50 100 THR A CA 1
ATOM 739 C C . THR A 1 100 ? 0.315 -4.434 -8.720 1.00 94.50 100 THR A C 1
ATOM 741 O O . THR A 1 100 ? 0.486 -5.213 -7.789 1.00 94.50 100 THR A O 1
ATOM 744 N N . VAL A 1 101 ? -0.229 -3.229 -8.566 1.00 94.56 101 VAL A N 1
ATOM 745 C CA . VAL A 1 101 ? -0.888 -2.802 -7.333 1.00 94.56 101 VAL A CA 1
ATOM 746 C C . VAL A 1 101 ? -2.401 -2.896 -7.492 1.00 94.56 101 VAL A C 1
ATOM 748 O O . VAL A 1 101 ? -2.965 -2.558 -8.535 1.00 94.56 101 VAL A O 1
ATOM 751 N N . ARG A 1 102 ? -3.074 -3.362 -6.450 1.00 96.12 102 ARG A N 1
ATOM 752 C CA . ARG A 1 102 ? -4.525 -3.396 -6.303 1.00 96.12 102 ARG A CA 1
ATOM 753 C C . ARG A 1 102 ? -4.881 -2.769 -4.969 1.00 96.12 102 ARG A C 1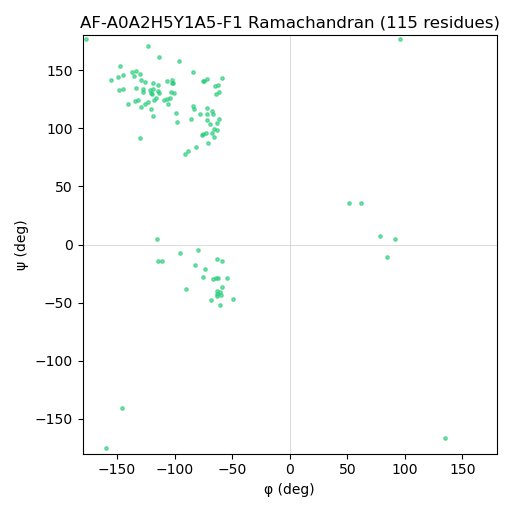
ATOM 755 O O . ARG A 1 102 ? -4.184 -2.996 -3.986 1.00 96.12 102 ARG A O 1
ATOM 762 N N . TRP A 1 103 ? -5.961 -2.007 -4.929 1.00 94.88 103 TRP A N 1
ATOM 763 C CA . TRP A 1 103 ? -6.452 -1.431 -3.687 1.00 94.88 103 TRP A CA 1
ATOM 764 C C . TRP A 1 103 ? -7.964 -1.547 -3.571 1.00 94.88 103 TRP A C 1
ATOM 766 O O . TRP A 1 103 ? -8.689 -1.508 -4.568 1.00 94.88 103 TRP A O 1
ATOM 776 N N . GLU A 1 104 ? -8.410 -1.682 -2.332 1.00 94.38 104 GLU A N 1
ATOM 777 C CA . GLU A 1 104 ? -9.803 -1.632 -1.919 1.00 94.38 104 GLU A CA 1
ATOM 778 C C . GLU A 1 104 ? -9.881 -0.862 -0.600 1.00 94.38 104 GLU A C 1
ATOM 780 O O . GLU A 1 104 ? -9.238 -1.220 0.383 1.00 94.38 104 GLU A O 1
ATOM 785 N N . ALA A 1 105 ? -10.637 0.229 -0.581 1.00 89.81 105 ALA A N 1
ATOM 786 C CA . ALA A 1 105 ? -10.721 1.143 0.544 1.00 89.81 105 ALA A CA 1
ATOM 787 C C . ALA A 1 105 ? -12.170 1.508 0.862 1.00 89.81 105 ALA A C 1
ATOM 789 O O . ALA A 1 105 ? -13.027 1.590 -0.013 1.00 89.81 105 ALA A O 1
ATOM 790 N N . GLN A 1 106 ? -12.440 1.767 2.135 1.00 87.31 106 GLN A N 1
ATOM 791 C CA . GLN A 1 106 ? -13.649 2.461 2.575 1.00 87.31 106 GLN A CA 1
ATOM 792 C C . GLN A 1 106 ? -13.395 3.971 2.632 1.00 87.31 106 GLN A C 1
ATOM 794 O O . GLN A 1 106 ? -14.258 4.765 2.266 1.00 87.31 106 GLN A O 1
ATOM 799 N N . ASP A 1 107 ? -12.192 4.356 3.063 1.00 83.75 107 ASP A N 1
ATOM 800 C CA . ASP A 1 107 ? -11.687 5.725 3.112 1.00 83.75 107 ASP A CA 1
ATOM 801 C C . ASP A 1 107 ? -10.143 5.719 3.181 1.00 83.75 107 ASP A C 1
ATOM 803 O O . ASP A 1 107 ? -9.502 4.669 3.120 1.00 83.75 107 ASP 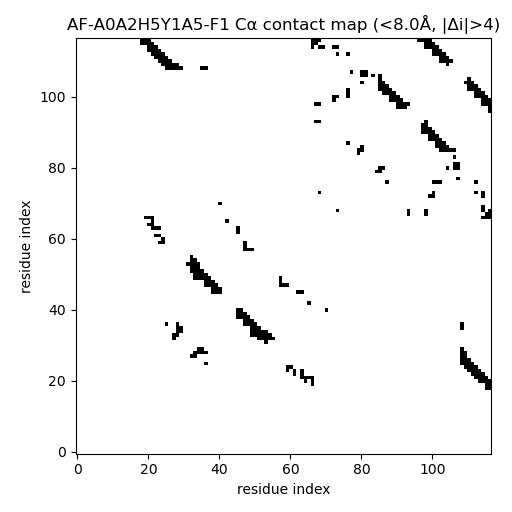A O 1
ATOM 807 N N . VAL A 1 108 ? -9.528 6.895 3.331 1.00 81.19 108 VAL A N 1
ATOM 808 C CA . VAL A 1 108 ? -8.062 7.058 3.439 1.00 81.19 108 VAL A CA 1
ATOM 809 C C . VAL A 1 108 ? -7.434 6.387 4.670 1.00 81.19 108 VAL A C 1
ATOM 811 O O . VAL A 1 108 ? -6.210 6.278 4.759 1.00 81.19 108 VAL A O 1
ATOM 814 N N . TYR A 1 109 ? -8.247 5.959 5.631 1.00 74.25 109 TYR A N 1
ATOM 815 C CA . TYR A 1 109 ? -7.828 5.355 6.891 1.00 74.25 109 TYR A CA 1
ATOM 816 C C . TYR A 1 109 ? -8.169 3.863 6.996 1.00 74.25 109 TYR A C 1
ATOM 818 O O . TYR A 1 109 ? -7.634 3.182 7.872 1.00 74.25 109 TYR A O 1
ATOM 826 N N . ASN A 1 110 ? -9.025 3.357 6.110 1.00 78.19 110 ASN A N 1
ATOM 827 C CA . ASN A 1 110 ? -9.510 1.986 6.089 1.00 78.19 110 ASN A CA 1
ATOM 828 C C . ASN A 1 110 ? -9.344 1.426 4.671 1.00 78.19 110 ASN A C 1
ATOM 830 O O . ASN A 1 110 ? -10.220 1.608 3.824 1.00 78.19 110 ASN A O 1
ATOM 834 N N . ALA A 1 111 ? -8.205 0.783 4.408 1.00 83.19 111 ALA A N 1
ATOM 835 C CA . ALA A 1 111 ? -7.819 0.324 3.076 1.00 83.19 111 ALA A CA 1
ATOM 836 C C . ALA A 1 111 ? -6.956 -0.939 3.110 1.00 83.19 111 ALA A C 1
ATOM 838 O O . ALA A 1 111 ? -6.085 -1.088 3.964 1.00 83.19 111 ALA A O 1
ATOM 839 N N . GLU A 1 112 ? -7.158 -1.809 2.130 1.00 85.19 112 GLU A N 1
ATOM 840 C CA . GLU A 1 112 ? -6.269 -2.905 1.774 1.00 85.19 112 GLU A CA 1
ATOM 841 C C . GLU A 1 112 ? -5.554 -2.555 0.464 1.00 85.19 112 GLU A C 1
ATOM 843 O O . GLU A 1 112 ? -6.196 -2.245 -0.540 1.00 85.19 112 GLU A O 1
ATOM 848 N N . ILE A 1 113 ? -4.221 -2.588 0.472 1.00 88.19 113 ILE A N 1
ATOM 849 C CA . ILE A 1 113 ? -3.381 -2.367 -0.708 1.00 88.19 113 ILE A CA 1
ATOM 850 C C . ILE A 1 113 ? -2.487 -3.590 -0.891 1.00 88.19 113 ILE A C 1
ATOM 852 O O . ILE A 1 113 ? -1.716 -3.951 -0.003 1.00 88.19 113 ILE A O 1
ATOM 856 N N . VAL A 1 114 ? -2.582 -4.215 -2.059 1.00 89.19 114 VAL A N 1
ATOM 857 C CA . VAL A 1 114 ? -1.831 -5.409 -2.439 1.00 89.19 114 VAL A CA 1
ATOM 858 C C . VAL A 1 114 ? -0.916 -5.064 -3.603 1.00 89.19 114 VAL A C 1
ATOM 860 O O . VAL A 1 114 ? -1.391 -4.567 -4.618 1.00 89.19 114 VAL A O 1
ATOM 863 N N . LEU A 1 115 ? 0.380 -5.331 -3.478 1.00 88.06 115 LEU A N 1
ATOM 864 C CA . LEU A 1 115 ? 1.367 -5.170 -4.546 1.00 88.06 115 LEU A CA 1
ATOM 865 C C . LEU A 1 115 ? 2.021 -6.520 -4.846 1.00 88.06 115 LEU A C 1
ATOM 867 O O . LEU A 1 115 ? 2.499 -7.175 -3.927 1.00 88.06 115 LEU A O 1
ATOM 871 N N . GLU A 1 116 ? 2.062 -6.903 -6.118 1.00 87.38 116 GLU A N 1
ATOM 872 C CA . GLU A 1 116 ? 2.612 -8.164 -6.629 1.00 87.38 116 GLU A CA 1
ATOM 873 C C . GLU A 1 116 ? 3.666 -7.890 -7.714 1.00 87.38 116 GLU A C 1
ATOM 875 O O . GLU A 1 116 ? 3.458 -7.000 -8.542 1.00 87.38 116 GLU A O 1
ATOM 880 N N . ASP A 1 117 ? 4.770 -8.648 -7.725 1.00 81.06 117 ASP A N 1
ATOM 881 C CA . ASP A 1 117 ? 5.863 -8.587 -8.718 1.00 81.06 117 ASP A CA 1
ATOM 882 C C . ASP A 1 117 ? 6.353 -9.962 -9.215 1.00 81.06 117 ASP A C 1
ATOM 884 O O . ASP A 1 117 ? 5.830 -10.998 -8.755 1.00 81.06 117 ASP A O 1
#

Mean predicted aligned error: 11.63 Å

pLDDT: mean 74.4, std 15.91, range [40.12, 97.94]

Nearest PDB structures (foldseek):
  3fc7-assembly2_B  TM=5.674E-01  e=1.077E+00  Haloarcula marismortui
  6ior-assembly2_C  TM=6.204E-01  e=1.142E+00  Vibrio cholerae
  6mni-assembly1_B  TM=4.781E-01  e=2.923E+00  Pseudomonas syringae pv. actinidiae
  8bgb-assembly2_BBB  TM=4.760E-01  e=4.676E+00  Geobacillus thermodenitrificans
  1mzu-assembly3_C  TM=4.090E-01  e=3.287E+00  Rhodospirillum centenum

Foldseek 3Di:
DDDDDDDPDPPPPPPPPPKDKFKDFQPDCDDAAFVAWDWDDDPVDTDIDTHDDGPDDRDDPDDGDDDPCPPPVVVVVLVCLQVVVQWDKDWDQGPNDIKMWTKHAPHSRGIIIMIID